Protein AF-A0A967Z4S8-F1 (afdb_monomer)

Mean predicted aligned error: 8.84 Å

Sequence (86 aa):
QAGEEFAALSSAEGVDADFKIRHGEPLTQILEEIEELSPDLVITGAKALTAWGRFRSANVPMRLKRKLSGRTSIISIEPAVGGTDV

Radius of gyration: 15.35 Å; Cα contacts (8 Å, |Δi|>4): 59; chains: 1; bounding box: 37×34×33 Å

pLDDT: mean 78.43, std 17.09, range [42.59, 97.19]

Structure (mmCIF, N/CA/C/O backbone):
data_AF-A0A967Z4S8-F1
#
_entry.id   AF-A0A967Z4S8-F1
#
loop_
_atom_site.group_PDB
_atom_site.id
_atom_site.type_symbol
_atom_site.label_atom_id
_atom_site.label_alt_id
_atom_site.label_comp_id
_atom_site.label_asym_id
_atom_site.label_entity_id
_atom_site.label_seq_id
_atom_site.pdbx_PDB_ins_code
_atom_site.Cartn_x
_atom_site.Cartn_y
_atom_site.Cartn_z
_atom_site.occupancy
_atom_site.B_iso_or_equiv
_atom_site.auth_seq_id
_atom_site.auth_comp_id
_atom_site.auth_asym_id
_atom_site.auth_atom_id
_atom_site.pdbx_PDB_model_num
ATOM 1 N N . GLN A 1 1 ? -4.900 9.419 -17.575 1.00 72.00 1 GLN A N 1
ATOM 2 C CA . GLN A 1 1 ? -4.488 8.164 -18.230 1.00 72.00 1 GLN A CA 1
ATOM 3 C C . GLN A 1 1 ? -4.388 6.979 -17.267 1.00 72.00 1 GLN A C 1
ATOM 5 O O . GLN A 1 1 ? -5.313 6.189 -17.276 1.00 72.00 1 GLN A O 1
ATOM 10 N N . ALA A 1 2 ? -3.368 6.848 -16.402 1.00 80.56 2 ALA A N 1
ATOM 11 C CA . ALA A 1 2 ? -3.202 5.628 -15.579 1.00 80.56 2 ALA A CA 1
ATOM 12 C C . ALA A 1 2 ? -4.418 5.267 -14.692 1.00 80.56 2 ALA A C 1
ATOM 14 O O . ALA A 1 2 ? -4.790 4.103 -14.605 1.00 80.56 2 ALA A O 1
ATOM 15 N N . GLY A 1 3 ? -5.069 6.259 -14.070 1.00 85.25 3 GLY A N 1
ATOM 16 C CA . GLY A 1 3 ? -6.269 6.018 -13.258 1.00 85.25 3 GLY A CA 1
ATOM 17 C C . GLY A 1 3 ? -7.513 5.644 -14.070 1.00 85.25 3 GLY A C 1
ATOM 18 O O . GLY A 1 3 ? -8.291 4.805 -13.636 1.00 85.25 3 GLY A O 1
ATOM 19 N N . GLU A 1 4 ? -7.679 6.222 -15.263 1.00 88.25 4 GLU A N 1
ATOM 20 C CA . GLU A 1 4 ? -8.808 5.917 -16.157 1.00 88.25 4 GLU A CA 1
ATOM 21 C C . GLU A 1 4 ? -8.691 4.497 -16.717 1.00 88.25 4 GLU A C 1
ATOM 23 O O . GLU A 1 4 ? -9.677 3.769 -16.770 1.00 88.25 4 GLU A O 1
ATOM 28 N N . GLU A 1 5 ? -7.475 4.086 -17.083 1.00 91.31 5 GLU A N 1
ATOM 29 C CA . GLU A 1 5 ? -7.185 2.725 -17.538 1.00 91.31 5 GLU A CA 1
ATOM 30 C C . GLU A 1 5 ? -7.445 1.697 -16.429 1.00 91.31 5 GLU A C 1
ATOM 32 O O . GLU A 1 5 ? -8.120 0.696 -16.661 1.00 91.31 5 GLU A O 1
ATOM 37 N N . PHE A 1 6 ? -6.986 1.968 -15.203 1.00 91.31 6 PHE A N 1
ATOM 38 C CA . PHE A 1 6 ? -7.232 1.094 -14.055 1.00 91.31 6 PHE A CA 1
ATOM 39 C C . PHE A 1 6 ? -8.726 0.955 -13.727 1.00 91.31 6 PHE A C 1
ATOM 41 O O . PHE A 1 6 ? -9.201 -0.158 -13.494 1.00 91.31 6 PHE A O 1
ATOM 48 N N . ALA A 1 7 ? -9.471 2.064 -13.743 1.00 90.75 7 ALA A N 1
ATOM 49 C CA . ALA A 1 7 ? -10.912 2.054 -13.507 1.00 90.75 7 ALA A CA 1
ATOM 50 C C . ALA A 1 7 ? -11.658 1.270 -14.598 1.00 90.75 7 ALA A C 1
ATOM 52 O O . ALA A 1 7 ? -12.530 0.460 -14.287 1.00 90.75 7 ALA A O 1
ATOM 53 N N . ALA A 1 8 ? -11.281 1.451 -15.870 1.00 92.31 8 ALA A N 1
ATOM 54 C CA . ALA A 1 8 ? -11.877 0.719 -16.984 1.00 92.31 8 ALA A CA 1
ATOM 55 C C . ALA A 1 8 ? -11.639 -0.797 -16.874 1.00 92.31 8 ALA A C 1
ATOM 57 O O . ALA A 1 8 ? -12.578 -1.574 -17.040 1.00 92.31 8 ALA A O 1
ATOM 58 N N . LEU A 1 9 ? -10.409 -1.215 -16.554 1.00 95.12 9 LEU A N 1
ATOM 59 C CA . LEU A 1 9 ? -10.068 -2.628 -16.364 1.00 95.12 9 LEU A CA 1
ATOM 60 C C . LEU A 1 9 ? -10.799 -3.235 -15.161 1.00 95.12 9 LEU A C 1
ATOM 62 O O . LEU A 1 9 ? -11.364 -4.316 -15.275 1.00 95.12 9 LEU A O 1
ATOM 66 N N . SER A 1 10 ? -10.839 -2.527 -14.032 1.00 95.06 10 SER A N 1
ATOM 67 C CA . SER A 1 10 ? -11.530 -3.004 -12.827 1.00 95.06 10 SER A CA 1
ATOM 68 C C . SER A 1 10 ? -13.033 -3.157 -13.068 1.00 95.06 10 SER A C 1
ATOM 70 O O . SER A 1 10 ? -13.612 -4.188 -12.736 1.00 95.06 10 SER A O 1
ATOM 72 N N . SER A 1 11 ? -13.655 -2.178 -13.735 1.00 94.56 11 SER A N 1
ATOM 73 C CA . SER A 1 11 ? -15.079 -2.224 -14.073 1.00 94.56 11 SER A CA 1
ATOM 74 C C . SER A 1 11 ? -15.419 -3.366 -15.034 1.00 94.56 11 SER A C 1
ATOM 76 O O . SER A 1 11 ? -16.446 -4.020 -14.855 1.00 94.56 11 SER A O 1
ATOM 78 N N . ALA A 1 12 ? -14.551 -3.654 -16.013 1.00 96.25 12 ALA A N 1
ATOM 79 C CA . ALA A 1 12 ? -14.725 -4.788 -16.922 1.00 96.25 12 ALA A CA 1
ATOM 80 C C . ALA A 1 12 ? -14.737 -6.142 -16.185 1.00 96.25 12 ALA A C 1
ATOM 82 O O . ALA A 1 12 ? -15.445 -7.056 -16.603 1.00 96.25 12 ALA A O 1
ATOM 83 N N . GLU A 1 13 ? -14.025 -6.239 -15.060 1.00 96.62 13 GLU A N 1
ATOM 84 C CA . GLU A 1 13 ? -14.008 -7.402 -14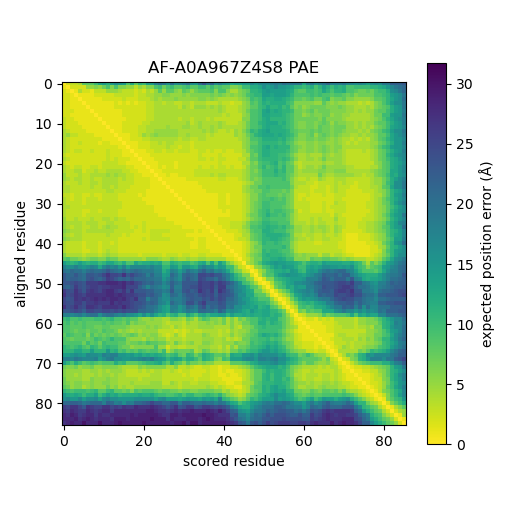.163 1.00 96.62 13 GLU A CA 1
ATOM 85 C C . GLU A 1 13 ? -15.111 -7.356 -13.082 1.00 96.62 13 GLU A C 1
ATOM 87 O O . GLU A 1 13 ? -15.168 -8.215 -12.203 1.00 96.62 13 GLU A O 1
ATOM 92 N N . GLY A 1 14 ? -16.003 -6.357 -13.118 1.00 97.19 14 GLY A N 1
ATOM 93 C CA . GLY A 1 14 ? -17.070 -6.182 -12.128 1.00 97.19 14 GLY A CA 1
ATOM 94 C C . GLY A 1 14 ? -16.581 -5.719 -10.752 1.00 97.19 14 GLY A C 1
ATOM 95 O O . GLY A 1 14 ? -17.285 -5.903 -9.759 1.00 97.19 14 GLY A O 1
ATOM 96 N N . VAL A 1 15 ? -15.384 -5.132 -10.682 1.00 95.94 15 VAL A N 1
ATOM 97 C CA . VAL A 1 15 ? -14.781 -4.594 -9.459 1.00 95.94 15 VAL A CA 1
ATOM 98 C C . VAL A 1 15 ? -15.016 -3.087 -9.395 1.00 95.94 15 VAL A C 1
ATOM 100 O O . VAL A 1 15 ? -14.620 -2.350 -10.300 1.00 95.94 15 VAL A O 1
ATOM 103 N N . ASP A 1 16 ? -15.634 -2.627 -8.307 1.00 94.06 16 ASP A N 1
ATOM 104 C CA . ASP A 1 16 ? -15.700 -1.202 -7.976 1.00 94.06 16 ASP A CA 1
ATOM 105 C C . ASP A 1 16 ? -14.353 -0.757 -7.396 1.00 94.06 16 ASP A C 1
ATOM 107 O O . ASP A 1 16 ? -13.858 -1.351 -6.433 1.00 94.06 16 ASP A O 1
ATOM 111 N N . ALA A 1 17 ? -13.716 0.224 -8.031 1.00 92.69 17 ALA A N 1
ATOM 112 C CA . ALA A 1 17 ? -12.325 0.552 -7.763 1.00 92.69 17 ALA A CA 1
ATOM 113 C C . ALA A 1 17 ? -12.056 2.054 -7.850 1.00 92.69 17 ALA A C 1
ATOM 115 O O . ALA A 1 17 ? -12.294 2.691 -8.877 1.00 92.69 17 ALA A O 1
ATOM 116 N N . ASP A 1 18 ? -11.436 2.580 -6.796 1.00 92.25 18 ASP A N 1
ATOM 117 C CA . ASP A 1 18 ? -10.912 3.938 -6.748 1.00 92.25 18 ASP A CA 1
ATOM 118 C C . ASP A 1 18 ? -9.402 3.956 -6.992 1.00 92.25 18 ASP A C 1
ATOM 120 O O . ASP A 1 18 ? -8.643 3.149 -6.449 1.00 92.25 18 ASP A O 1
ATOM 124 N N . PHE A 1 19 ? -8.942 4.936 -7.772 1.00 92.31 19 PHE A N 1
ATOM 125 C CA . PHE A 1 19 ? -7.522 5.170 -8.014 1.00 92.31 19 PHE A CA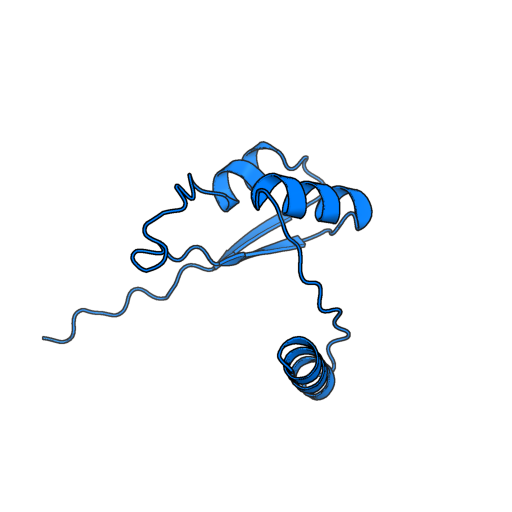 1
ATOM 126 C C . PHE A 1 19 ? -7.064 6.479 -7.375 1.00 92.31 19 PHE A C 1
ATOM 128 O O . PHE A 1 19 ? -7.601 7.553 -7.652 1.00 92.31 19 PHE A O 1
ATOM 135 N N . LYS A 1 20 ? -6.015 6.404 -6.552 1.00 91.88 20 LYS A N 1
ATOM 136 C CA . LYS A 1 20 ? -5.455 7.555 -5.838 1.00 91.88 20 LYS A CA 1
ATOM 137 C C . LYS A 1 20 ? -3.942 7.626 -6.027 1.00 91.88 20 LYS A C 1
ATOM 139 O O . LYS A 1 20 ? -3.230 6.649 -5.813 1.00 91.88 20 LYS A O 1
ATOM 144 N N . ILE A 1 21 ? -3.445 8.813 -6.376 1.00 91.44 21 ILE A N 1
ATOM 145 C CA . ILE A 1 21 ? -2.012 9.137 -6.343 1.00 91.44 21 ILE A CA 1
ATOM 146 C C . ILE A 1 21 ? -1.726 9.897 -5.047 1.00 91.44 21 ILE A C 1
ATOM 148 O O . ILE A 1 21 ? -2.479 10.792 -4.653 1.00 91.44 21 ILE A O 1
ATOM 152 N N . ARG A 1 22 ? -0.632 9.528 -4.380 1.00 89.12 22 ARG A N 1
ATOM 153 C CA . ARG A 1 22 ? -0.128 10.176 -3.166 1.00 89.12 22 ARG A CA 1
ATOM 154 C C . ARG A 1 22 ? 1.310 10.629 -3.383 1.00 89.12 22 ARG A C 1
ATOM 156 O O . ARG A 1 22 ? 2.063 10.000 -4.127 1.00 89.12 22 ARG A O 1
ATOM 163 N N . HIS A 1 23 ? 1.692 11.706 -2.707 1.00 90.06 23 HIS A N 1
ATOM 164 C CA . HIS A 1 23 ? 3.049 12.245 -2.720 1.00 90.06 23 HIS A CA 1
ATOM 165 C C . HIS A 1 23 ? 3.537 12.400 -1.280 1.00 90.06 23 HIS A C 1
ATOM 167 O O . HIS A 1 23 ? 2.809 12.912 -0.439 1.00 90.06 23 HIS A O 1
ATOM 173 N N . GLY A 1 24 ? 4.768 11.977 -0.995 1.00 90.19 24 GLY A N 1
ATOM 174 C CA . GLY A 1 24 ? 5.336 12.035 0.353 1.00 90.19 24 GLY A CA 1
ATOM 175 C C . GLY A 1 24 ? 6.112 10.772 0.710 1.00 90.19 24 GLY A C 1
ATOM 176 O O . GLY A 1 24 ? 6.503 10.002 -0.170 1.00 90.19 24 GLY A O 1
ATOM 177 N N . GLU A 1 25 ? 6.350 10.560 2.007 1.00 86.94 25 GLU A N 1
ATOM 178 C CA . GLU A 1 25 ? 6.958 9.315 2.490 1.00 86.94 25 GLU A CA 1
ATOM 179 C C . GLU A 1 25 ? 5.934 8.168 2.353 1.00 86.94 25 GLU A C 1
ATOM 181 O O . GLU A 1 25 ? 4.823 8.288 2.878 1.00 86.94 25 GLU A O 1
ATOM 186 N N . PRO A 1 26 ? 6.261 7.073 1.636 1.00 86.06 26 PRO A N 1
ATOM 187 C CA . PRO A 1 26 ? 5.275 6.050 1.291 1.00 86.06 26 PRO A CA 1
ATOM 188 C C . PRO A 1 26 ? 4.603 5.372 2.484 1.00 86.06 26 PRO A C 1
ATOM 190 O O . PRO A 1 26 ? 3.404 5.123 2.438 1.00 86.06 26 PRO A O 1
ATOM 193 N N . LEU A 1 27 ? 5.346 5.052 3.549 1.00 85.12 27 LEU A N 1
ATOM 194 C CA . LEU A 1 27 ? 4.761 4.395 4.714 1.00 85.12 27 LEU A CA 1
ATOM 195 C C . LEU A 1 27 ? 3.764 5.320 5.411 1.00 85.12 27 LEU A C 1
ATOM 197 O O . LEU A 1 27 ? 2.701 4.851 5.800 1.00 85.12 27 LEU A O 1
ATOM 201 N N . THR A 1 28 ? 4.097 6.600 5.574 1.00 89.81 28 THR A N 1
ATOM 202 C CA . THR A 1 28 ? 3.194 7.590 6.165 1.00 89.81 28 THR A CA 1
ATOM 203 C C . THR A 1 28 ? 1.908 7.695 5.354 1.00 89.81 28 THR A C 1
ATOM 205 O O . THR A 1 28 ? 0.838 7.506 5.915 1.00 89.81 28 THR A O 1
ATOM 208 N N . GLN A 1 29 ? 2.010 7.879 4.034 1.00 93.56 29 GLN A N 1
ATOM 209 C CA . GLN A 1 29 ? 0.835 8.000 3.163 1.00 93.56 29 GLN A CA 1
ATOM 210 C C . GLN A 1 29 ? -0.050 6.744 3.178 1.00 93.56 29 GLN A C 1
ATOM 212 O O . GLN A 1 29 ? -1.271 6.847 3.169 1.00 93.56 29 GLN A O 1
ATOM 217 N N . ILE A 1 30 ? 0.550 5.549 3.228 1.00 91.06 30 ILE A N 1
ATOM 218 C CA . ILE A 1 30 ? -0.215 4.297 3.315 1.00 91.06 30 ILE A CA 1
ATOM 219 C C . ILE A 1 30 ? -0.907 4.168 4.679 1.00 91.06 30 ILE A C 1
ATOM 221 O O . ILE A 1 30 ? -2.043 3.713 4.739 1.00 91.06 30 ILE A O 1
ATOM 225 N N . LEU A 1 31 ? -0.241 4.542 5.776 1.00 90.75 31 LEU A N 1
ATOM 226 C CA . LEU A 1 31 ? -0.841 4.483 7.113 1.00 90.75 31 LEU A CA 1
ATOM 227 C C . LEU A 1 31 ? -2.002 5.466 7.264 1.00 90.75 31 LEU A C 1
ATOM 229 O O . LEU A 1 31 ? -3.015 5.079 7.831 1.00 90.75 31 LEU A O 1
ATOM 233 N N . GLU A 1 32 ? -1.860 6.685 6.741 1.00 93.12 32 GLU A N 1
ATOM 234 C CA . GLU A 1 32 ? -2.932 7.688 6.716 1.00 93.12 32 GLU A CA 1
ATOM 235 C C . GLU A 1 32 ? -4.152 7.158 5.948 1.00 93.12 32 GLU A C 1
ATOM 237 O O . GLU A 1 32 ? -5.258 7.167 6.475 1.00 93.12 32 GLU A O 1
ATOM 242 N N . GLU A 1 33 ? -3.955 6.577 4.759 1.00 93.50 33 GLU A N 1
ATOM 243 C CA . GLU A 1 33 ? -5.058 5.999 3.976 1.00 93.50 33 GLU A CA 1
ATOM 244 C C . GLU A 1 33 ? -5.741 4.824 4.703 1.00 93.50 33 GLU A C 1
ATOM 246 O O . GLU A 1 33 ? -6.961 4.678 4.656 1.00 93.50 33 GLU A O 1
ATOM 251 N N . ILE A 1 34 ? -4.967 3.981 5.394 1.00 92.25 34 ILE A N 1
ATOM 252 C CA . ILE A 1 34 ? -5.509 2.873 6.193 1.00 92.25 34 ILE A CA 1
ATOM 253 C C . ILE A 1 34 ? -6.300 3.398 7.393 1.00 92.25 34 ILE A C 1
ATOM 255 O O . ILE A 1 3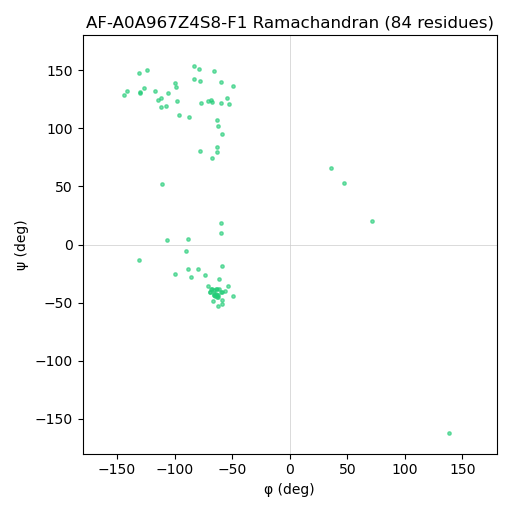4 ? -7.322 2.816 7.739 1.00 92.25 34 ILE A O 1
ATOM 259 N N . GLU A 1 35 ? -5.844 4.468 8.039 1.00 91.44 35 GLU A N 1
ATOM 260 C CA . GLU A 1 35 ? -6.567 5.096 9.146 1.00 91.44 35 GLU A CA 1
ATOM 261 C C . GLU A 1 35 ? -7.887 5.715 8.661 1.00 91.44 35 GLU A C 1
ATOM 263 O O . GLU A 1 35 ? -8.929 5.492 9.279 1.00 91.44 35 GLU A O 1
ATOM 268 N N . GLU A 1 36 ? -7.867 6.404 7.517 1.00 92.62 36 GLU A N 1
ATOM 269 C CA . GLU A 1 36 ? -9.044 7.035 6.911 1.00 92.62 36 GLU A CA 1
ATOM 270 C C . GLU A 1 36 ? -10.086 6.021 6.421 1.00 92.62 36 GLU A C 1
ATOM 272 O O . GLU A 1 36 ? -11.274 6.165 6.710 1.00 92.62 36 GLU A O 1
ATOM 277 N N . LEU A 1 37 ? -9.662 4.997 5.674 1.00 92.19 37 LEU A N 1
ATOM 278 C CA . LEU A 1 37 ? -10.574 4.023 5.065 1.00 92.19 37 LEU A CA 1
ATOM 279 C C . LEU A 1 37 ? -10.899 2.843 5.981 1.00 92.19 37 LEU A C 1
ATOM 281 O O . LEU A 1 37 ? -11.903 2.167 5.770 1.00 92.19 37 LEU A O 1
ATOM 285 N N . SER A 1 38 ? -10.054 2.574 6.980 1.00 91.94 38 SER A N 1
ATOM 286 C CA . SER A 1 38 ? -10.154 1.404 7.860 1.00 91.94 38 SER A CA 1
ATOM 287 C C . SER A 1 38 ? -10.384 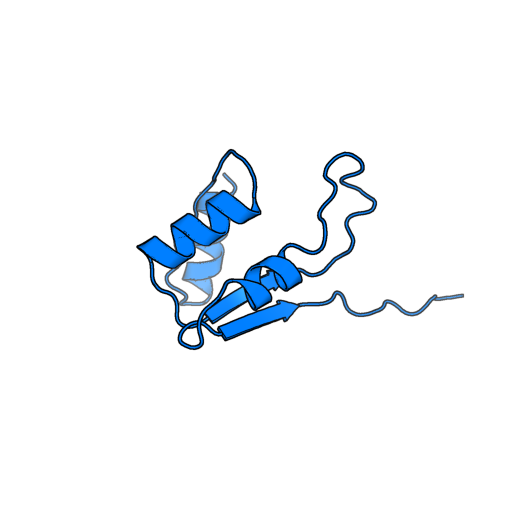0.081 7.102 1.00 91.94 38 SER A C 1
ATOM 289 O O . SER A 1 38 ? -11.323 -0.651 7.426 1.00 91.94 38 SER A O 1
ATOM 291 N N . PRO A 1 39 ? -9.551 -0.259 6.095 1.00 92.69 39 PRO A N 1
ATOM 292 C CA . PRO A 1 39 ? -9.733 -1.478 5.318 1.00 92.69 39 PRO A CA 1
ATOM 293 C C . PRO A 1 39 ? -9.531 -2.727 6.186 1.00 92.69 39 PRO A C 1
ATOM 295 O O . PRO A 1 39 ? -8.712 -2.745 7.113 1.00 92.69 39 PRO A O 1
ATOM 298 N N . ASP A 1 40 ? -10.232 -3.807 5.847 1.00 94.25 40 ASP A N 1
ATOM 299 C CA . ASP A 1 40 ? -10.036 -5.128 6.457 1.00 94.25 40 ASP A CA 1
ATOM 300 C C . ASP A 1 40 ? -8.823 -5.878 5.874 1.00 94.25 40 ASP A C 1
ATOM 302 O O . ASP A 1 40 ? -8.246 -6.741 6.545 1.00 94.25 40 ASP A O 1
ATOM 306 N N . LEU A 1 41 ? -8.386 -5.506 4.665 1.00 91.94 41 LEU A N 1
ATOM 307 C CA . LEU A 1 41 ? -7.270 -6.100 3.945 1.00 91.94 41 LEU A CA 1
ATOM 308 C C . LEU A 1 41 ? -6.438 -5.048 3.202 1.00 91.94 41 LEU A C 1
ATOM 310 O O . LEU A 1 41 ? -6.943 -4.238 2.431 1.00 91.94 41 LEU A O 1
ATOM 314 N N . VAL A 1 42 ? -5.121 -5.141 3.370 1.00 91.44 42 VAL A N 1
ATOM 315 C CA . VAL A 1 42 ? -4.126 -4.391 2.603 1.00 91.44 42 VAL A CA 1
ATOM 316 C C . VAL A 1 42 ? -3.306 -5.365 1.766 1.00 91.44 42 VAL A C 1
ATOM 318 O O . VAL A 1 42 ? -2.683 -6.288 2.296 1.00 91.44 42 VAL A O 1
ATOM 321 N N . ILE A 1 43 ? -3.267 -5.143 0.453 1.00 90.00 43 ILE A N 1
ATOM 322 C CA . ILE A 1 43 ? -2.460 -5.932 -0.483 1.00 90.00 43 ILE A CA 1
ATOM 323 C C . ILE A 1 43 ? -1.254 -5.101 -0.916 1.00 90.00 43 ILE A C 1
ATOM 325 O O . ILE A 1 43 ? -1.379 -3.945 -1.310 1.00 90.00 43 ILE A O 1
ATOM 329 N N . THR A 1 44 ? -0.064 -5.693 -0.840 1.00 86.69 44 THR A N 1
ATOM 330 C CA . THR A 1 44 ? 1.199 -5.047 -1.223 1.00 86.69 44 THR A CA 1
ATOM 331 C C . THR A 1 44 ? 2.004 -5.952 -2.147 1.00 86.69 44 THR A C 1
ATOM 333 O O . THR A 1 44 ? 1.968 -7.170 -2.003 1.00 86.69 44 THR A O 1
ATOM 336 N N . GLY A 1 45 ? 2.762 -5.382 -3.083 1.00 79.62 45 GLY A N 1
ATOM 337 C CA . GLY A 1 45 ? 3.803 -6.123 -3.802 1.00 79.62 45 GLY A CA 1
ATOM 338 C C . GLY A 1 45 ? 5.099 -6.165 -2.989 1.00 79.62 45 GLY A C 1
ATOM 339 O O . GLY A 1 45 ? 5.456 -5.176 -2.349 1.00 79.62 45 GLY A O 1
ATOM 340 N N . ALA A 1 46 ? 5.818 -7.287 -3.022 1.00 63.12 46 ALA A N 1
ATOM 341 C CA . ALA A 1 46 ? 7.043 -7.485 -2.240 1.00 63.12 46 ALA A CA 1
ATOM 342 C C . ALA A 1 46 ? 8.347 -7.446 -3.058 1.00 63.12 46 ALA A C 1
ATOM 344 O O . ALA A 1 46 ? 9.435 -7.603 -2.507 1.00 63.12 46 ALA A O 1
ATOM 345 N N . LYS A 1 47 ? 8.269 -7.170 -4.369 1.00 60.28 47 LYS A N 1
ATOM 346 C CA . LYS A 1 47 ? 9.448 -7.130 -5.246 1.00 60.28 47 LYS A CA 1
ATOM 347 C C . LYS A 1 47 ? 10.532 -6.197 -4.687 1.00 60.28 47 LYS A C 1
ATOM 349 O O . LYS A 1 47 ? 10.321 -4.992 -4.553 1.00 60.28 47 LYS A O 1
ATOM 354 N N . ALA A 1 48 ? 11.722 -6.749 -4.440 1.00 51.34 48 ALA A N 1
ATOM 355 C CA . ALA A 1 48 ? 12.923 -5.970 -4.164 1.00 51.34 48 ALA A CA 1
ATOM 356 C C . ALA A 1 48 ? 13.265 -5.128 -5.404 1.00 51.34 48 ALA A C 1
ATOM 358 O O . ALA A 1 48 ? 13.671 -5.639 -6.449 1.00 51.34 48 ALA A O 1
ATOM 359 N N . LEU A 1 49 ? 13.036 -3.821 -5.310 1.00 51.72 49 LEU A N 1
ATOM 360 C CA . LEU A 1 49 ? 13.232 -2.881 -6.406 1.00 51.72 49 LEU A CA 1
ATOM 361 C C . LEU A 1 49 ? 14.723 -2.552 -6.570 1.00 51.72 49 LEU A C 1
ATOM 363 O O . LEU A 1 49 ? 15.178 -1.485 -6.167 1.00 51.72 49 LEU A O 1
ATOM 367 N N . THR A 1 50 ? 15.488 -3.421 -7.230 1.00 47.94 50 THR A N 1
ATOM 368 C CA . THR A 1 50 ? 16.830 -3.058 -7.730 1.00 47.94 50 THR A CA 1
ATOM 369 C C . THR A 1 50 ? 16.785 -1.868 -8.709 1.00 47.94 50 THR A C 1
ATOM 371 O O . THR A 1 50 ? 17.785 -1.181 -8.882 1.00 47.94 50 THR A O 1
ATOM 374 N N . ALA A 1 51 ? 15.613 -1.557 -9.285 1.00 44.69 51 ALA A N 1
ATOM 375 C CA . ALA A 1 51 ? 15.383 -0.445 -10.215 1.00 44.69 51 ALA A CA 1
ATOM 376 C C . ALA A 1 51 ? 14.959 0.896 -9.566 1.00 44.69 51 ALA A C 1
ATOM 378 O O . ALA A 1 51 ? 14.867 1.902 -10.262 1.00 44.69 51 ALA A O 1
ATOM 379 N N . TRP A 1 52 ? 14.723 0.959 -8.248 1.00 49.50 52 TRP A N 1
ATOM 380 C CA . TRP A 1 52 ? 14.458 2.212 -7.508 1.00 49.50 52 TRP A CA 1
ATOM 381 C C . TRP A 1 52 ? 15.628 2.541 -6.570 1.00 49.50 52 TRP A C 1
ATOM 383 O O . TRP A 1 52 ? 15.451 2.778 -5.376 1.00 49.50 52 TRP A O 1
ATOM 393 N N . GLY A 1 53 ? 16.849 2.558 -7.115 1.00 42.59 53 GLY A N 1
ATOM 394 C CA . GLY A 1 53 ? 18.134 2.652 -6.399 1.00 42.59 53 GLY A CA 1
ATOM 395 C C . GLY A 1 53 ? 18.387 3.888 -5.515 1.00 42.59 53 GLY A C 1
ATOM 396 O O . GLY A 1 53 ? 19.537 4.167 -5.187 1.00 42.59 53 GLY A O 1
ATOM 397 N N . ARG A 1 54 ? 17.359 4.643 -5.109 1.00 47.53 54 ARG A N 1
ATOM 398 C CA . ARG A 1 54 ? 17.473 5.777 -4.179 1.00 47.53 54 ARG A CA 1
ATOM 399 C C . ARG A 1 54 ? 16.479 5.788 -3.020 1.00 47.53 54 ARG A C 1
ATOM 401 O O . ARG A 1 54 ? 16.713 6.523 -2.064 1.00 47.53 54 ARG A O 1
ATOM 408 N N . PHE A 1 55 ? 15.430 4.967 -3.040 1.00 48.00 55 PHE A N 1
ATOM 409 C CA . PHE A 1 55 ? 14.584 4.791 -1.863 1.00 48.00 55 PHE A CA 1
ATOM 410 C C . PHE A 1 55 ? 15.065 3.556 -1.116 1.00 48.00 55 PHE A C 1
ATOM 412 O O . PHE A 1 55 ? 14.920 2.433 -1.585 1.00 48.00 55 PHE A O 1
ATOM 419 N N . ARG A 1 56 ? 15.636 3.759 0.074 1.00 45.12 56 ARG A N 1
ATOM 420 C CA . ARG A 1 56 ? 15.755 2.695 1.071 1.00 45.12 56 ARG A CA 1
ATOM 421 C C . ARG A 1 56 ? 14.335 2.287 1.477 1.00 45.12 56 ARG A C 1
ATOM 423 O O . ARG A 1 56 ? 13.847 2.727 2.515 1.00 45.12 56 ARG A O 1
ATOM 430 N N . SER A 1 57 ? 13.653 1.479 0.665 1.00 47.88 57 SER A N 1
ATOM 431 C CA . SER A 1 57 ? 12.452 0.750 1.063 1.00 47.88 57 SER A CA 1
ATOM 432 C C . SER A 1 57 ? 12.886 -0.294 2.087 1.00 47.88 57 SER A C 1
ATOM 434 O O . SER A 1 57 ? 13.009 -1.479 1.811 1.00 47.88 57 SER A O 1
ATOM 436 N N . ALA A 1 58 ? 13.185 0.165 3.301 1.00 50.12 58 ALA A N 1
ATOM 437 C CA . ALA A 1 58 ? 13.336 -0.690 4.459 1.00 50.12 58 ALA A CA 1
ATOM 438 C C . ALA A 1 58 ? 11.970 -1.345 4.707 1.00 50.12 58 ALA A C 1
ATOM 440 O O . ALA A 1 58 ? 11.148 -0.815 5.446 1.00 50.12 58 ALA A O 1
ATOM 441 N N . ASN A 1 59 ? 11.709 -2.440 3.992 1.00 68.38 59 ASN A N 1
ATOM 442 C CA . ASN A 1 59 ? 10.589 -3.361 4.118 1.00 68.38 59 ASN A CA 1
ATOM 443 C C . ASN A 1 59 ? 9.263 -2.680 4.506 1.00 68.38 59 ASN A C 1
ATOM 445 O O . ASN A 1 59 ? 8.749 -2.916 5.598 1.00 68.38 59 ASN A O 1
ATOM 449 N N . VAL A 1 60 ? 8.702 -1.824 3.641 1.00 72.81 60 VAL A N 1
ATOM 450 C CA . VAL A 1 60 ? 7.399 -1.165 3.890 1.00 72.81 60 VAL A CA 1
ATOM 451 C C . VAL A 1 60 ? 6.318 -2.171 4.315 1.00 72.81 60 VAL A C 1
ATOM 453 O O . VAL A 1 60 ? 5.694 -1.920 5.344 1.00 72.81 60 VAL A O 1
ATOM 456 N N . PRO A 1 61 ? 6.166 -3.350 3.674 1.00 71.81 61 PRO A N 1
ATOM 457 C CA . PRO A 1 61 ? 5.222 -4.366 4.145 1.00 71.81 61 PRO A CA 1
ATOM 458 C C . PRO A 1 61 ? 5.494 -4.847 5.578 1.00 71.81 61 PRO A C 1
ATOM 460 O O . PRO A 1 61 ? 4.581 -4.966 6.391 1.00 71.81 61 PRO A O 1
ATOM 463 N N . MET A 1 62 ? 6.765 -5.046 5.940 1.00 74.69 62 MET A N 1
ATOM 464 C CA . MET A 1 62 ? 7.163 -5.413 7.305 1.00 74.69 62 MET A CA 1
ATOM 465 C C . MET A 1 62 ? 6.876 -4.284 8.305 1.00 74.69 62 MET A C 1
ATOM 467 O O . MET A 1 62 ? 6.444 -4.549 9.427 1.00 74.69 62 MET A O 1
ATOM 471 N N . ARG A 1 63 ? 7.108 -3.021 7.923 1.00 79.44 63 ARG A N 1
ATOM 472 C CA . ARG A 1 63 ? 6.813 -1.849 8.765 1.00 79.44 63 ARG A CA 1
ATOM 473 C C . ARG A 1 63 ? 5.307 -1.660 8.947 1.00 79.44 63 ARG A C 1
ATOM 475 O O . ARG A 1 63 ? 4.894 -1.347 10.060 1.00 79.44 63 ARG A O 1
ATOM 482 N N . LEU A 1 64 ? 4.511 -1.903 7.906 1.00 80.75 6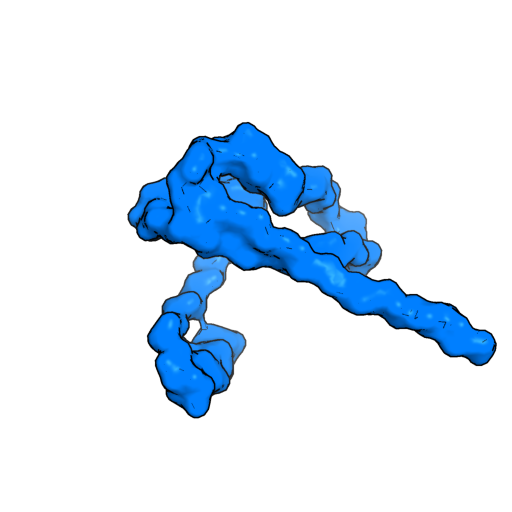4 LEU A N 1
ATOM 483 C CA . LEU A 1 64 ? 3.050 -1.916 7.973 1.00 80.75 64 LEU A CA 1
ATOM 484 C C . LEU A 1 64 ? 2.570 -3.016 8.913 1.00 80.75 64 LEU A C 1
ATOM 486 O O . LEU A 1 64 ? 1.902 -2.712 9.891 1.00 80.75 64 LEU A O 1
ATOM 490 N N . LYS A 1 65 ? 3.015 -4.264 8.725 1.00 77.69 65 LYS A N 1
ATOM 491 C CA . LYS A 1 65 ? 2.646 -5.387 9.601 1.00 77.69 65 LYS A CA 1
ATOM 492 C C . LYS A 1 65 ? 2.931 -5.118 11.084 1.00 77.69 65 LYS A C 1
ATOM 494 O O . LYS A 1 65 ? 2.174 -5.555 11.938 1.00 77.69 65 LYS A O 1
ATOM 499 N N . ARG A 1 66 ? 4.013 -4.396 11.403 1.00 80.56 66 ARG A N 1
ATOM 500 C CA . ARG A 1 66 ? 4.343 -4.006 12.788 1.00 80.56 66 ARG A CA 1
ATOM 501 C C . ARG A 1 66 ? 3.455 -2.898 13.359 1.00 80.56 66 ARG A C 1
ATOM 503 O O . ARG A 1 66 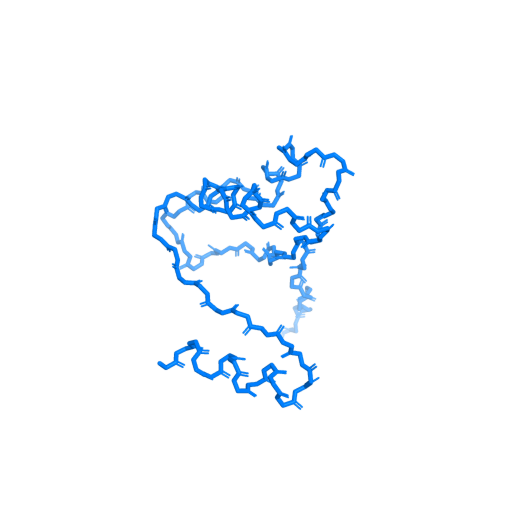? 3.385 -2.779 14.576 1.00 80.56 66 ARG A O 1
ATOM 510 N N . LYS A 1 67 ? 2.883 -2.047 12.508 1.00 82.00 67 LYS A N 1
ATOM 511 C CA . LYS A 1 67 ? 2.081 -0.880 12.906 1.00 82.00 67 LYS A CA 1
ATOM 512 C C . LYS A 1 67 ? 0.578 -1.138 12.837 1.00 82.00 67 LYS A C 1
ATOM 514 O O . LYS A 1 67 ? -0.172 -0.482 13.551 1.00 82.00 67 LYS A O 1
ATOM 519 N N . LEU A 1 68 ? 0.151 -2.080 12.003 1.00 81.50 68 LEU A N 1
ATOM 520 C CA . LEU A 1 68 ? -1.238 -2.494 11.901 1.00 81.50 68 LEU A CA 1
ATOM 521 C C . LEU A 1 68 ? -1.666 -3.222 13.177 1.00 81.50 68 LEU A C 1
ATOM 523 O O . LEU A 1 68 ? -1.047 -4.198 13.599 1.00 81.50 68 LEU A O 1
ATOM 527 N N . SER A 1 69 ? -2.737 -2.723 13.791 1.00 65.00 69 SER A N 1
ATOM 528 C CA . SER A 1 69 ? -3.440 -3.407 14.878 1.00 65.00 69 SER A CA 1
ATOM 529 C C . SER A 1 69 ? -4.420 -4.426 14.288 1.00 65.00 69 SER A C 1
ATOM 531 O O . SER A 1 69 ? -4.873 -4.255 13.160 1.00 65.00 69 SER A O 1
ATOM 533 N N . GLY A 1 70 ? -4.751 -5.482 15.038 1.00 70.38 70 GLY A N 1
ATOM 534 C CA . GLY A 1 70 ? -5.335 -6.742 14.537 1.00 70.38 70 GLY A CA 1
ATOM 535 C C . GLY A 1 70 ? -6.685 -6.714 13.797 1.00 70.38 70 GLY A C 1
ATOM 536 O O . GLY A 1 70 ? -7.241 -7.781 13.569 1.00 70.38 70 GLY A O 1
ATOM 537 N N . ARG A 1 71 ? -7.226 -5.546 13.431 1.00 80.56 71 ARG A N 1
ATOM 538 C CA . ARG A 1 71 ? -8.418 -5.412 12.578 1.00 80.56 71 ARG A CA 1
ATOM 539 C C . ARG A 1 71 ? -8.111 -5.440 11.078 1.00 80.56 71 ARG A C 1
ATOM 541 O O . ARG A 1 71 ? -8.963 -5.886 10.322 1.00 80.56 71 ARG A O 1
ATOM 548 N N . THR A 1 72 ? -6.920 -5.011 10.662 1.00 87.44 72 THR A N 1
ATOM 549 C CA . THR A 1 72 ? -6.527 -4.957 9.245 1.00 87.44 72 THR A CA 1
ATOM 550 C C . THR A 1 72 ? -5.517 -6.055 8.939 1.00 87.44 72 THR A C 1
ATOM 552 O O . THR A 1 72 ? -4.419 -6.088 9.501 1.00 87.44 72 THR A O 1
ATOM 555 N N . SER A 1 73 ? -5.881 -6.955 8.031 1.00 89.38 73 SER A N 1
ATOM 556 C CA . SER A 1 73 ? -4.998 -7.995 7.506 1.00 89.38 73 SER A CA 1
ATOM 557 C C . SER A 1 73 ? -4.052 -7.418 6.454 1.00 89.38 73 SER A C 1
ATOM 559 O O . SER A 1 73 ? -4.396 -6.473 5.750 1.00 89.38 73 SER A O 1
ATOM 561 N N . ILE A 1 74 ? -2.858 -7.996 6.307 1.00 88.38 74 ILE A N 1
ATOM 562 C CA . ILE A 1 74 ? -1.916 -7.615 5.248 1.00 88.38 74 ILE A CA 1
ATOM 563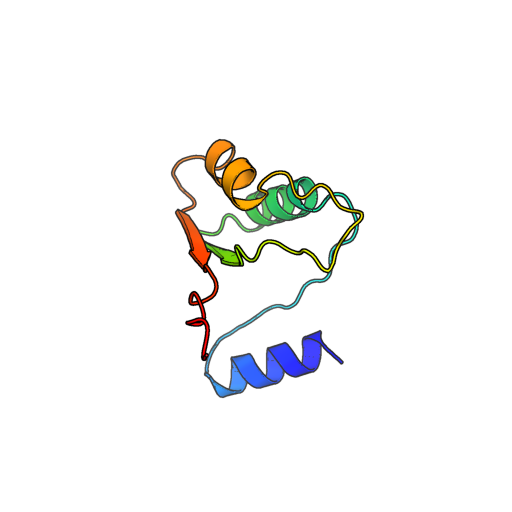 C C . ILE A 1 74 ? -1.420 -8.847 4.496 1.00 88.38 74 ILE A C 1
ATOM 565 O O . ILE A 1 74 ? -0.959 -9.812 5.109 1.00 88.38 74 ILE A O 1
ATOM 569 N N . ILE A 1 75 ? -1.491 -8.790 3.167 1.00 87.44 75 ILE A N 1
ATOM 570 C CA . ILE A 1 75 ? -0.935 -9.793 2.258 1.00 87.44 75 ILE A CA 1
ATOM 571 C C . ILE A 1 75 ? 0.145 -9.126 1.409 1.00 87.44 75 ILE A C 1
ATOM 573 O O . ILE A 1 75 ? -0.043 -8.043 0.850 1.00 87.44 75 ILE A O 1
ATOM 577 N N . SER A 1 76 ? 1.294 -9.786 1.313 1.00 84.06 76 SER A N 1
ATOM 578 C CA . SER A 1 76 ? 2.391 -9.373 0.446 1.00 84.06 76 SER A CA 1
ATOM 579 C C . SER A 1 76 ? 2.538 -10.389 -0.677 1.00 84.06 76 SER A C 1
ATOM 581 O O . SER A 1 76 ? 2.773 -11.567 -0.419 1.00 84.06 76 SER A O 1
ATOM 583 N N . ILE A 1 77 ? 2.362 -9.935 -1.914 1.00 82.62 77 ILE A N 1
ATOM 584 C CA . ILE A 1 77 ? 2.511 -10.753 -3.113 1.00 82.62 77 ILE A CA 1
ATOM 585 C C . ILE A 1 77 ? 3.978 -10.697 -3.533 1.00 82.62 77 ILE A C 1
ATOM 587 O O . ILE A 1 77 ? 4.480 -9.661 -3.982 1.00 82.62 77 ILE A O 1
ATOM 591 N N . GLU A 1 78 ? 4.667 -11.818 -3.354 1.00 75.44 78 GLU A N 1
ATOM 592 C CA . GLU A 1 78 ? 6.021 -12.027 -3.858 1.00 75.44 78 GLU A CA 1
ATOM 593 C C . GLU A 1 78 ? 5.969 -12.332 -5.361 1.00 75.44 78 GLU A C 1
ATOM 595 O O . GLU A 1 78 ? 5.072 -13.054 -5.811 1.00 75.44 78 GLU A O 1
ATOM 600 N N . PRO A 1 79 ? 6.908 -11.809 -6.168 1.00 67.12 79 PRO A N 1
ATOM 601 C CA . PRO A 1 79 ? 7.043 -12.279 -7.536 1.00 67.12 79 PRO A CA 1
ATOM 602 C C . PRO A 1 79 ? 7.355 -13.780 -7.517 1.00 67.12 79 PRO A C 1
ATOM 604 O O . PRO A 1 79 ? 8.157 -14.240 -6.702 1.00 67.12 79 PRO A O 1
ATOM 607 N N . ALA A 1 80 ? 6.758 -14.540 -8.437 1.00 66.69 80 ALA A N 1
ATOM 608 C CA . ALA A 1 80 ? 7.183 -15.914 -8.667 1.00 66.69 80 ALA A CA 1
ATOM 609 C C . ALA A 1 80 ? 8.692 -15.902 -8.952 1.00 66.69 80 ALA A C 1
ATOM 611 O O . ALA A 1 80 ? 9.157 -15.142 -9.807 1.00 66.69 80 ALA A O 1
ATOM 612 N N . VAL A 1 81 ? 9.462 -16.693 -8.201 1.00 61.44 81 VAL A N 1
ATOM 613 C CA . VAL A 1 81 ? 10.888 -16.877 -8.473 1.00 61.44 81 VAL A CA 1
ATOM 614 C C . VAL A 1 81 ? 10.973 -17.517 -9.853 1.00 61.44 81 VAL A C 1
ATOM 616 O O . VAL A 1 81 ? 10.680 -18.699 -10.012 1.00 61.44 81 VAL A O 1
ATOM 619 N N . GLY A 1 82 ? 11.297 -16.713 -10.865 1.00 52.25 82 GLY A N 1
ATOM 620 C CA . GLY A 1 82 ? 11.632 -17.226 -12.182 1.00 52.25 82 GLY A CA 1
ATOM 621 C C . GLY A 1 82 ? 12.837 -18.138 -12.023 1.00 52.25 82 GLY A C 1
ATOM 622 O O . GLY A 1 82 ?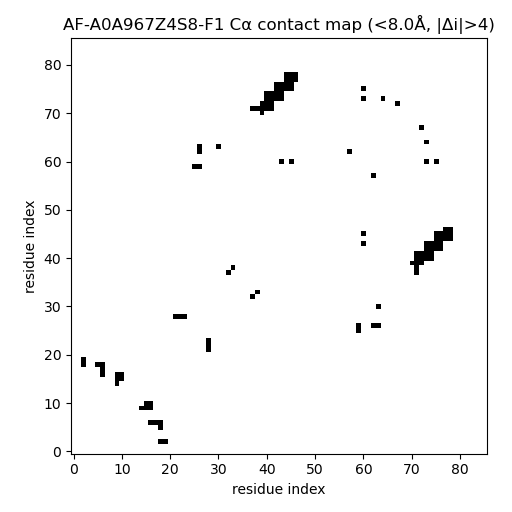 13.867 -17.707 -11.498 1.00 52.25 82 GLY A O 1
ATOM 623 N N . GLY A 1 83 ? 12.679 -19.399 -12.426 1.00 42.66 83 GLY A N 1
ATOM 624 C CA . GLY A 1 83 ? 13.802 -20.294 -12.626 1.00 42.66 83 GLY A CA 1
ATOM 625 C C . GLY A 1 83 ? 14.845 -19.588 -13.482 1.00 42.66 83 GLY A C 1
ATOM 626 O O . GLY A 1 83 ? 14.522 -18.892 -14.444 1.00 42.66 83 GLY A O 1
ATOM 627 N N . THR A 1 84 ? 16.102 -19.728 -13.087 1.00 50.28 84 THR A N 1
ATOM 628 C CA . THR A 1 84 ? 17.222 -19.540 -13.996 1.00 50.28 84 THR A CA 1
ATOM 629 C C . THR A 1 84 ? 17.042 -20.544 -15.128 1.00 50.28 84 THR A C 1
ATOM 631 O O . THR A 1 84 ? 17.402 -21.711 -14.968 1.00 50.28 84 THR A O 1
ATOM 634 N N . ASP A 1 85 ? 16.430 -20.117 -16.229 1.00 45.00 85 ASP A N 1
ATOM 635 C CA . ASP A 1 85 ? 16.640 -20.800 -17.494 1.00 45.00 85 ASP A CA 1
ATOM 636 C C . ASP A 1 85 ? 18.099 -20.555 -17.896 1.00 45.00 85 ASP A C 1
ATOM 638 O O . ASP A 1 85 ? 18.591 -19.423 -17.903 1.00 45.00 85 ASP A O 1
ATOM 642 N N . VAL A 1 86 ? 18.755 -21.699 -18.070 1.00 45.62 86 VAL A N 1
ATOM 643 C CA . VAL A 1 86 ? 20.134 -22.008 -18.466 1.00 45.62 86 VAL A CA 1
ATOM 644 C C . VAL A 1 86 ? 20.782 -21.078 -19.487 1.00 45.62 86 VAL A C 1
ATOM 646 O O . VAL A 1 86 ? 20.119 -20.686 -20.471 1.00 45.62 86 VAL A O 1
#

Solvent-accessible surface area (backbone atoms only — not comparable to full-atom values): 5683 Å² total; per-residue (Å²): 105,77,55,58,53,50,38,52,54,33,47,75,73,73,40,91,67,88,75,83,90,83,86,76,61,67,63,59,56,52,49,51,50,42,66,74,67,60,51,59,65,45,83,42,79,56,68,80,60,80,85,48,84,81,62,86,72,76,49,54,70,61,54,46,64,73,68,52,57,96,73,42,46,77,48,70,48,64,70,80,82,73,73,84,78,128

Nearest PDB structures (foldseek):
  7xhj-assembly1_B  TM=4.263E-01  e=2.893E-01  Deinococcus radiodurans R1 = ATCC 13939 = DSM 20539
 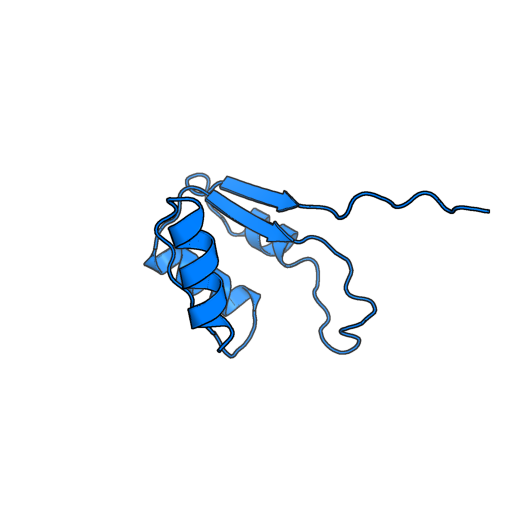 3flk-assembly2_C  TM=5.524E-01  e=2.091E+00  Pseudomonas putida
  5c5c-assembly1_A  TM=4.351E-01  e=1.389E+00  Homo sapiens
  3flh-assembly1_C  TM=3.399E-01  e=1.212E+00  Lactiplantibacillus plantarum

Foldseek 3Di:
DVQVVVCVVCVVVVHDDGDDDDDDDVLVVVVVVCVVVVDQEDEEEDDPPPPVVPDPPVPSQVVCVVVDDPSHYYDYDYPDPDPPDD

Secondary structure (DSSP, 8-state):
-HHHHHHHHHHHTT---------S-HHHHHHHHHHHH--SEEEEE----TT-TT-----HHHHHHHH--TTSEEEEEPPP------